Protein AF-A0A101HMG7-F1 (afdb_monomer)

Solvent-accessible surface area (backbone atoms only — not comparable to full-atom values): 8524 Å² total; per-residue (Å²): 134,87,81,83,72,86,51,74,65,57,54,52,52,53,50,50,52,49,53,53,52,50,56,56,48,51,58,50,49,52,51,50,50,44,50,49,34,52,55,54,33,52,50,47,52,47,50,50,51,51,52,49,31,51,40,16,45,70,59,67,35,57,62,22,80,36,62,53,29,32,38,39,42,62,32,60,33,45,35,32,29,32,37,37,35,94,94,17,61,49,63,31,80,71,50,74,44,78,39,40,90,72,37,38,36,42,56,79,56,38,32,25,32,53,68,72,24,36,44,31,51,90,88,46,88,74,69,79,94,46,70,46,62,32,41,36,37,43,94,47,25,35,32,42,36,36,33,33,38,76,55,54,68,47,72,56,75,74,44,69,109

Secondary structure (DSSP, 8-state):
----PPPHHHHHHHHHHHHHHHHHHHHHHHHHHHHHHHHHHHHHHHHHHHHHHHHHHTT--TTBSSEEEEEEE-SSEEEEEEEEPTTSB---EEEEEEPPTT-EEE-PPEEE-TTT--EEETTB---SS-EEEEEEE-SSEEEEEEEETT--EEEPPPEE-

Radius of gyration: 24.25 Å; Cα contacts (8 Å, |Δi|>4): 316; chains: 1; bounding box: 78×29×63 Å

pLDDT: mean 89.22, std 11.3, range [43.22, 97.38]

Sequence (161 aa):
MNKSGFTLIELLVAVGILLLLVGLGLANYISFNDRQALIQGAEQVREAMADAQNSARSGKLRGCGQLQSYQVTFGNSVTIQSVCAPGGGTSESARSFALPSGVMASGSTLYIAPLRGLVFDNQTLIDGASFHDITLENSYGSVVVTVTRSGAVTMSEITKN

Foldseek 3Di:
DDDDDDDPVNVVVVVVVVVVVVVVVVVVVVLVVQVVLQVQQLVLVLVLLVVQLVCQQVLPQAQFQAFAWWKWDWFQKTWIWTDYDVVGGDIDTDDIGGRPPFKGKDWAIWTAHHNQRFIDGPPDDDPPFDWTWIWIDGQFFIKTWIQTRSRDIDIDDTDGD

Mean predicted aligned error: 6.64 Å

Structure (mmCIF, N/CA/C/O backbone):
data_AF-A0A101HMG7-F1
#
_entry.id   AF-A0A101HMG7-F1
#
loop_
_atom_site.group_PDB
_atom_site.id
_atom_site.type_symbol
_atom_site.label_atom_id
_atom_site.label_alt_id
_atom_site.label_comp_id
_atom_site.label_asym_id
_atom_site.label_entity_id
_atom_site.label_seq_id
_atom_site.pdbx_PDB_ins_code
_atom_site.Cartn_x
_atom_site.Cartn_y
_atom_site.Cartn_z
_atom_site.occupancy
_atom_site.B_iso_or_equiv
_atom_site.auth_seq_id
_atom_site.auth_comp_id
_atom_site.auth_asym_id
_atom_site.auth_atom_id
_atom_site.pdbx_PDB_model_num
ATOM 1 N N . MET A 1 1 ? -59.455 3.374 33.068 1.00 49.12 1 MET A N 1
ATOM 2 C CA . MET A 1 1 ? -58.164 2.924 32.499 1.00 49.12 1 MET A CA 1
ATOM 3 C C . MET A 1 1 ? -57.152 4.031 32.740 1.00 49.12 1 MET A C 1
ATOM 5 O O . MET A 1 1 ? -57.234 5.057 32.075 1.00 49.12 1 MET A O 1
ATOM 9 N N . ASN A 1 2 ? -56.278 3.885 33.737 1.00 52.66 2 ASN A N 1
ATOM 10 C CA . ASN A 1 2 ? -55.280 4.910 34.047 1.00 52.66 2 ASN A CA 1
ATOM 11 C C . ASN A 1 2 ? -54.167 4.852 32.999 1.00 52.66 2 ASN A C 1
ATOM 13 O O . ASN A 1 2 ? -53.441 3.866 32.913 1.00 52.66 2 ASN A O 1
ATOM 17 N N . LYS A 1 3 ? -54.070 5.898 32.176 1.00 60.94 3 LYS A N 1
ATOM 18 C CA . LYS A 1 3 ? -52.926 6.128 31.295 1.00 60.94 3 LYS A CA 1
ATOM 19 C C . LYS A 1 3 ? -51.800 6.701 32.156 1.00 60.94 3 LYS A C 1
ATOM 21 O O . LYS A 1 3 ? -51.777 7.904 32.394 1.00 60.94 3 LYS A O 1
ATOM 26 N N . SER A 1 4 ? -50.914 5.853 32.666 1.00 73.94 4 SER A N 1
ATOM 27 C CA . SER A 1 4 ? -49.677 6.324 33.296 1.00 73.94 4 SER A CA 1
ATOM 28 C C . SER A 1 4 ? -48.759 6.871 32.204 1.00 73.94 4 SER A C 1
ATOM 30 O O . SER A 1 4 ? -48.326 6.126 31.328 1.00 73.94 4 SER A O 1
ATOM 32 N N . GLY A 1 5 ? -48.539 8.185 32.209 1.00 78.25 5 GLY A N 1
ATOM 33 C CA . GLY A 1 5 ? -47.549 8.841 31.356 1.00 78.25 5 GLY A CA 1
ATOM 34 C C . GLY A 1 5 ? -46.151 8.746 31.965 1.00 78.25 5 GLY A C 1
ATOM 35 O O . GLY A 1 5 ? -46.014 8.649 33.184 1.00 78.25 5 GLY A O 1
ATOM 36 N N . PHE A 1 6 ? -45.125 8.795 31.116 1.00 84.69 6 PHE A N 1
ATOM 37 C CA . PHE A 1 6 ? -43.736 8.925 31.555 1.00 84.69 6 PHE A CA 1
ATOM 38 C C . PHE A 1 6 ? -43.547 10.215 32.352 1.00 84.69 6 PHE A C 1
ATOM 40 O O . PHE A 1 6 ? -44.076 11.270 31.991 1.00 84.69 6 PHE A O 1
ATOM 47 N N . THR A 1 7 ? -42.775 10.136 33.432 1.00 92.19 7 THR A N 1
ATOM 48 C CA . THR A 1 7 ? -42.412 11.338 34.187 1.00 92.19 7 THR A CA 1
ATOM 49 C C . THR A 1 7 ? -41.350 12.137 33.424 1.00 92.19 7 THR A C 1
ATOM 51 O O . THR A 1 7 ? -40.542 11.576 32.682 1.00 92.19 7 THR A O 1
ATOM 54 N N . LEU A 1 8 ? -41.312 13.460 33.618 1.00 91.19 8 LEU A N 1
ATOM 55 C CA . LEU A 1 8 ? -40.282 14.311 33.002 1.00 91.19 8 LEU A CA 1
ATOM 56 C C . LEU A 1 8 ? -38.862 13.873 33.388 1.00 91.19 8 LEU A C 1
ATOM 58 O O . LEU A 1 8 ? -37.956 13.926 32.559 1.00 91.19 8 LEU A O 1
ATOM 62 N N . ILE A 1 9 ? -38.676 13.411 34.628 1.00 94.00 9 ILE A N 1
ATOM 63 C CA . ILE A 1 9 ? -37.377 12.929 35.103 1.00 94.00 9 ILE A CA 1
ATOM 64 C C . ILE A 1 9 ? -36.958 11.633 34.398 1.00 94.00 9 ILE A C 1
ATOM 66 O O . ILE A 1 9 ? -35.793 11.480 34.052 1.00 94.00 9 ILE A O 1
ATOM 70 N N . GLU A 1 10 ? -37.895 10.732 34.111 1.00 93.38 10 GLU A N 1
ATOM 71 C CA . GLU A 1 10 ? -37.618 9.467 33.425 1.00 93.38 10 GLU A CA 1
ATOM 72 C C . GLU A 1 10 ? -37.206 9.685 31.966 1.00 93.38 10 GLU A C 1
ATOM 74 O O . GLU A 1 10 ? -36.242 9.076 31.503 1.00 93.38 10 GLU A O 1
ATOM 79 N N . LEU A 1 11 ? -37.849 10.629 31.268 1.00 94.75 11 LEU A N 1
ATOM 80 C CA . LEU A 1 11 ? -37.407 11.049 29.935 1.00 94.75 11 LEU A CA 1
ATOM 81 C C . LEU A 1 11 ? -36.015 11.689 29.966 1.00 94.75 11 LEU A C 1
ATOM 83 O O . LEU A 1 11 ? -35.192 11.396 29.101 1.00 94.75 11 LEU A O 1
ATOM 87 N N . LEU A 1 12 ? -35.726 12.525 30.965 1.00 95.69 12 LEU A N 1
ATOM 88 C CA . LEU A 1 12 ? -34.418 13.168 31.092 1.00 95.69 12 LEU A CA 1
ATOM 89 C C . LEU A 1 12 ? -33.304 12.145 31.350 1.00 95.69 12 LEU A C 1
ATOM 91 O O . LEU A 1 12 ? -32.251 12.207 30.717 1.00 95.69 12 LEU A O 1
ATOM 95 N N . VAL A 1 13 ? -33.551 11.170 32.227 1.00 96.62 13 VAL A N 1
ATOM 96 C CA . VAL A 1 13 ? -32.608 10.077 32.498 1.00 96.62 13 VAL A CA 1
ATOM 97 C C . VAL A 1 13 ? -32.416 9.204 31.256 1.00 96.62 13 VAL A C 1
ATOM 99 O O . VAL A 1 13 ? -31.277 8.911 30.898 1.00 96.62 13 VAL A O 1
ATOM 102 N N . ALA A 1 14 ? -33.491 8.838 30.550 1.00 96.56 14 ALA A N 1
ATOM 103 C CA . ALA A 1 14 ? -33.404 8.028 29.335 1.00 96.56 14 ALA A CA 1
ATOM 104 C C . ALA A 1 14 ? -32.592 8.723 28.228 1.00 96.56 14 ALA A C 1
ATOM 106 O O . ALA A 1 14 ? -31.709 8.105 27.633 1.00 96.56 14 ALA A O 1
ATOM 107 N N . VAL A 1 15 ? -32.832 10.017 27.985 1.00 96.50 15 VAL A N 1
ATOM 108 C CA . VAL A 1 15 ? -32.047 10.808 27.023 1.00 96.50 15 VAL A CA 1
ATOM 109 C C . VAL A 1 15 ? -30.590 10.926 27.473 1.00 96.50 15 VAL A C 1
ATOM 111 O O . VAL A 1 15 ? -29.691 10.783 26.648 1.00 96.50 15 VAL A O 1
ATOM 114 N N . GLY A 1 16 ? -30.336 11.111 28.771 1.00 97.25 16 GLY A N 1
ATOM 115 C CA . GLY A 1 16 ? -28.979 11.128 29.321 1.00 97.25 16 GLY A CA 1
ATOM 116 C C . GLY A 1 16 ? -28.216 9.826 29.057 1.00 97.25 16 GLY A C 1
ATOM 117 O O . GLY A 1 16 ? -27.077 9.860 28.592 1.00 97.25 16 GLY A O 1
ATOM 118 N N . ILE A 1 17 ? -28.861 8.676 29.275 1.00 97.38 17 ILE A N 1
ATOM 119 C CA . ILE A 1 17 ? -28.280 7.357 28.983 1.00 97.38 17 ILE A CA 1
ATOM 120 C C . ILE A 1 17 ? -28.029 7.199 27.478 1.00 97.38 17 ILE A C 1
ATOM 122 O O . ILE A 1 17 ? -26.951 6.759 27.083 1.00 97.38 17 ILE A O 1
ATOM 126 N N . LEU A 1 18 ? -28.983 7.595 26.628 1.00 97.25 18 LEU A N 1
ATOM 127 C CA . LEU A 1 18 ? -28.825 7.530 25.172 1.00 97.25 18 LEU A CA 1
ATOM 128 C C . LEU A 1 18 ? -27.638 8.366 24.687 1.00 97.25 18 LEU A C 1
ATOM 130 O O . LEU A 1 18 ? -26.836 7.874 23.898 1.00 97.25 18 LEU A O 1
ATOM 134 N N . LEU A 1 19 ? -27.487 9.598 25.177 1.00 97.06 19 LEU A N 1
ATOM 135 C CA . LEU A 1 19 ? -26.364 10.462 24.808 1.00 97.06 19 LEU A CA 1
ATOM 136 C C . LEU A 1 19 ? -25.017 9.859 25.220 1.00 97.06 19 LEU A C 1
ATOM 138 O O . LEU A 1 19 ? -24.061 9.917 24.446 1.00 97.06 19 LEU A O 1
ATOM 142 N N . LEU A 1 20 ? -24.950 9.232 26.397 1.00 96.06 20 LEU A N 1
ATOM 143 C CA . LEU A 1 20 ? -23.748 8.541 26.862 1.00 96.06 20 LEU A CA 1
ATOM 144 C C . LEU A 1 20 ? -23.392 7.373 25.929 1.00 96.06 20 LEU A C 1
ATOM 146 O O . LEU A 1 20 ? -22.252 7.267 25.475 1.00 96.06 20 LEU A O 1
ATOM 150 N N . LEU A 1 21 ? -24.373 6.535 25.583 1.00 96.56 21 LEU A N 1
ATOM 151 C CA . LEU A 1 21 ? -24.174 5.405 24.671 1.00 96.56 21 LEU A CA 1
ATOM 152 C C . LEU A 1 21 ? -23.760 5.857 23.266 1.00 96.56 21 LEU A C 1
ATOM 154 O O . LEU A 1 21 ? -22.852 5.269 22.682 1.00 96.56 21 LEU A O 1
ATOM 158 N N . VAL A 1 22 ? -24.379 6.915 22.734 1.00 96.31 22 VAL A N 1
ATOM 159 C CA . VAL A 1 22 ? -24.031 7.481 21.421 1.00 96.31 22 VAL A CA 1
ATOM 160 C C . VAL A 1 22 ? -22.605 8.031 21.426 1.00 96.31 22 VAL A C 1
ATOM 162 O O . VAL A 1 22 ? -21.851 7.757 20.494 1.00 96.31 22 VAL A O 1
ATOM 165 N N . GLY A 1 23 ? -22.207 8.747 22.482 1.00 94.25 23 GLY A N 1
ATOM 166 C CA . GLY A 1 23 ? -20.844 9.265 22.620 1.00 94.25 23 GLY A CA 1
ATOM 167 C C . GLY A 1 23 ? -19.790 8.154 22.601 1.00 94.25 23 GLY A C 1
ATOM 168 O O . GLY A 1 23 ? -18.820 8.231 21.846 1.00 94.25 23 GLY A O 1
ATOM 169 N N . LEU A 1 24 ? -20.012 7.078 23.365 1.00 93.25 24 LEU A N 1
ATOM 170 C CA . LEU A 1 24 ? -19.131 5.904 23.363 1.00 93.25 24 LEU A CA 1
ATOM 171 C C . LEU A 1 24 ? -19.147 5.165 22.017 1.00 93.25 24 LEU A C 1
ATOM 173 O O . LEU A 1 24 ? -18.104 4.708 21.545 1.00 93.25 24 LEU A O 1
ATOM 177 N N . GLY A 1 25 ? -20.315 5.048 21.385 1.00 94.81 25 GLY A N 1
ATOM 178 C CA . GLY A 1 25 ? -20.463 4.406 20.082 1.00 94.81 25 GLY A CA 1
ATOM 179 C C . GLY A 1 25 ? -19.671 5.123 18.990 1.00 94.81 25 GLY A C 1
ATOM 180 O O . GLY A 1 25 ? -18.980 4.474 18.206 1.00 94.81 25 GLY A O 1
ATOM 181 N N . LEU A 1 26 ? -19.704 6.458 18.979 1.00 94.62 26 LEU A N 1
ATOM 182 C CA . LEU A 1 26 ? -19.031 7.264 17.963 1.00 94.62 26 LEU A CA 1
ATOM 183 C C . LEU A 1 26 ? -17.502 7.145 18.037 1.00 94.62 26 LEU A C 1
ATOM 185 O O . LEU A 1 26 ? -16.856 6.970 17.006 1.00 94.62 26 LEU A O 1
ATOM 189 N N . ALA A 1 27 ? -16.923 7.177 19.242 1.00 88.62 27 ALA A N 1
AT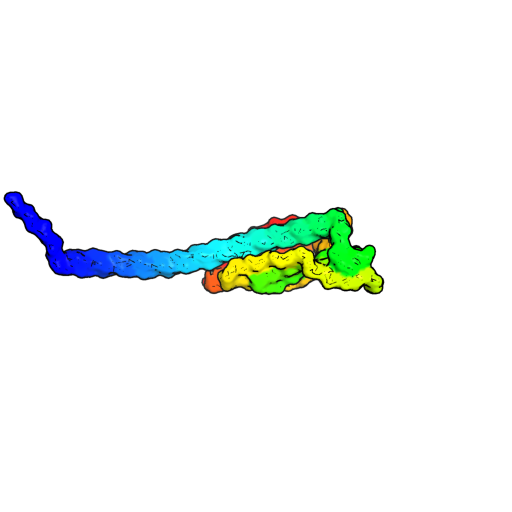OM 190 C CA . ALA A 1 27 ? -15.479 7.015 19.421 1.00 88.62 27 ALA A CA 1
ATOM 191 C C . ALA A 1 27 ? -14.985 5.649 18.907 1.00 88.62 27 ALA A C 1
ATOM 193 O O . ALA A 1 27 ? -13.988 5.566 18.187 1.00 88.62 27 ALA A O 1
ATOM 194 N N . ASN A 1 28 ? -15.724 4.578 19.218 1.00 91.56 28 ASN A N 1
ATOM 195 C CA . ASN A 1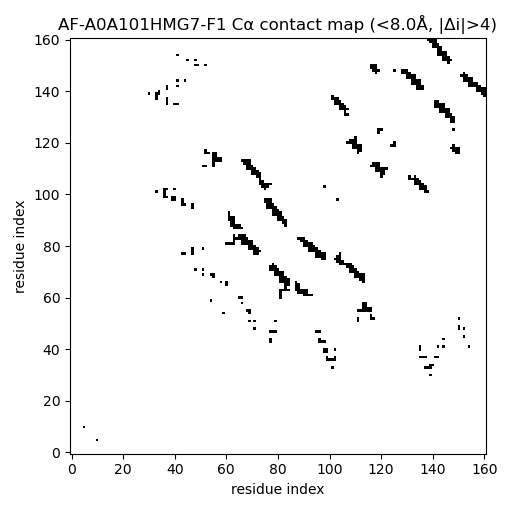 28 ? -15.408 3.236 18.729 1.00 91.56 28 ASN A CA 1
ATOM 196 C C . ASN A 1 28 ? -15.563 3.133 17.207 1.00 91.56 28 ASN A C 1
ATOM 198 O O . ASN A 1 28 ? -14.699 2.559 16.544 1.00 91.56 28 ASN A O 1
ATOM 202 N N . TYR A 1 29 ? -16.621 3.727 16.649 1.00 93.31 29 TYR A N 1
ATOM 203 C CA . TYR A 1 29 ? -16.874 3.735 15.210 1.00 93.31 29 TYR A CA 1
ATOM 204 C C . TYR A 1 29 ? -15.736 4.391 14.417 1.00 93.31 29 TYR A C 1
ATOM 206 O O . TYR A 1 29 ? -15.295 3.829 13.417 1.00 93.31 29 TYR A O 1
ATOM 214 N N . ILE A 1 30 ? -15.212 5.530 14.885 1.00 92.69 30 ILE A N 1
ATOM 215 C CA . ILE A 1 30 ? -14.071 6.205 14.244 1.00 92.69 30 ILE A CA 1
ATOM 216 C C . ILE A 1 30 ? -12.847 5.281 14.227 1.00 92.69 30 ILE A C 1
ATOM 218 O O . ILE A 1 30 ? -12.276 5.037 13.168 1.00 92.69 30 ILE A O 1
ATOM 222 N N . SER A 1 31 ? -12.501 4.682 15.372 1.00 92.44 31 SER A N 1
ATOM 223 C CA . SER A 1 31 ? -11.344 3.781 15.459 1.00 92.44 31 SER A CA 1
ATOM 224 C C . SER A 1 31 ? -11.485 2.539 14.568 1.00 92.44 31 SER A C 1
ATOM 226 O O . SER A 1 31 ? -10.516 2.076 13.968 1.00 92.44 31 SER A O 1
ATOM 228 N N . PHE A 1 32 ? -12.708 2.017 14.441 1.00 94.44 32 PHE A N 1
ATOM 229 C CA . PHE A 1 32 ? -13.009 0.894 13.565 1.00 94.44 32 PHE A CA 1
ATOM 230 C C . PHE A 1 32 ? -12.845 1.276 12.092 1.00 94.44 32 PHE A C 1
ATOM 232 O O . PHE A 1 32 ? -12.240 0.520 11.331 1.00 94.44 32 PHE A O 1
ATOM 239 N N . ASN A 1 33 ? -13.351 2.447 11.698 1.00 96.06 33 ASN A N 1
ATOM 240 C CA . ASN A 1 33 ? -13.244 2.933 10.328 1.00 96.06 33 ASN A CA 1
ATOM 241 C C . ASN A 1 33 ? -11.780 3.170 9.930 1.00 96.06 33 ASN A C 1
ATOM 243 O O . ASN A 1 33 ? -11.358 2.728 8.863 1.00 96.06 33 ASN A O 1
ATOM 247 N N . ASP A 1 34 ? -10.982 3.768 10.815 1.00 95.88 34 ASP A N 1
ATOM 248 C CA . ASP A 1 34 ? -9.553 3.984 10.579 1.00 95.88 34 ASP A CA 1
ATOM 249 C C . ASP A 1 34 ? -8.796 2.650 10.455 1.00 95.88 34 ASP A C 1
ATOM 251 O O . ASP A 1 34 ? -7.976 2.470 9.552 1.00 95.88 34 ASP A O 1
ATOM 255 N N . ARG A 1 35 ? -9.105 1.656 11.297 1.00 96.31 35 ARG A N 1
ATOM 256 C CA . ARG A 1 35 ? -8.536 0.306 11.155 1.00 96.31 35 ARG A CA 1
ATOM 257 C C . ARG A 1 35 ? -8.923 -0.335 9.819 1.00 96.31 35 ARG A C 1
ATOM 259 O O . ARG A 1 35 ? -8.088 -0.962 9.169 1.00 96.31 35 ARG A O 1
ATOM 266 N N . GLN A 1 36 ? -10.181 -0.198 9.406 1.00 96.88 36 GLN A N 1
ATOM 267 C CA . GLN A 1 36 ? -10.659 -0.743 8.138 1.00 96.88 36 GLN A CA 1
ATOM 268 C C . GLN A 1 36 ? -9.994 -0.054 6.939 1.00 96.88 36 GLN A C 1
ATOM 270 O O . GLN A 1 36 ? -9.702 -0.718 5.943 1.00 96.88 36 GLN A O 1
ATOM 275 N N . ALA A 1 37 ? -9.702 1.244 7.046 1.00 97.38 37 ALA A N 1
ATOM 276 C CA . ALA A 1 37 ? -8.974 1.997 6.035 1.00 97.38 37 ALA A CA 1
ATOM 277 C C . ALA A 1 37 ? -7.556 1.437 5.811 1.00 97.38 37 ALA A C 1
ATOM 279 O O . ALA A 1 37 ? -7.156 1.277 4.661 1.00 97.38 37 ALA A O 1
ATOM 280 N N . LEU A 1 38 ? -6.827 1.046 6.866 1.00 97.19 38 LEU A N 1
ATOM 281 C CA . LEU A 1 38 ? -5.514 0.389 6.720 1.00 97.19 38 LEU A CA 1
ATOM 282 C C . LEU A 1 38 ? -5.611 -0.941 5.961 1.00 97.19 38 LEU A C 1
ATOM 284 O O . LEU A 1 38 ? -4.815 -1.196 5.061 1.00 97.19 38 LEU A O 1
ATOM 288 N N . ILE A 1 39 ? -6.613 -1.765 6.283 1.00 96.69 39 ILE A N 1
ATOM 289 C CA . ILE A 1 39 ? -6.839 -3.063 5.621 1.00 96.69 39 ILE A CA 1
ATOM 290 C C . ILE A 1 39 ? -7.151 -2.860 4.136 1.00 96.69 39 ILE A C 1
ATOM 292 O O . ILE A 1 39 ? -6.575 -3.524 3.278 1.00 96.69 39 ILE A O 1
ATOM 296 N N . GLN A 1 40 ? -8.046 -1.921 3.826 1.00 97.12 40 GLN A N 1
ATOM 297 C CA . GLN A 1 40 ? -8.372 -1.575 2.445 1.00 97.12 40 GLN A CA 1
ATOM 298 C C . GLN A 1 40 ? -7.153 -1.005 1.707 1.00 97.12 40 GLN A C 1
ATOM 300 O O . GLN A 1 40 ? -6.927 -1.357 0.555 1.00 97.12 40 GLN A O 1
ATOM 305 N N . GLY A 1 41 ? -6.345 -0.167 2.360 1.00 96.75 41 GLY A N 1
ATOM 306 C CA . GLY A 1 41 ? -5.110 0.367 1.787 1.00 96.75 41 GLY A CA 1
ATOM 307 C C . GLY A 1 41 ? -4.100 -0.731 1.449 1.00 96.75 41 GLY A C 1
ATOM 308 O O . GLY A 1 41 ? -3.548 -0.737 0.350 1.00 96.75 41 GLY A O 1
ATOM 309 N N . ALA A 1 42 ? -3.906 -1.700 2.3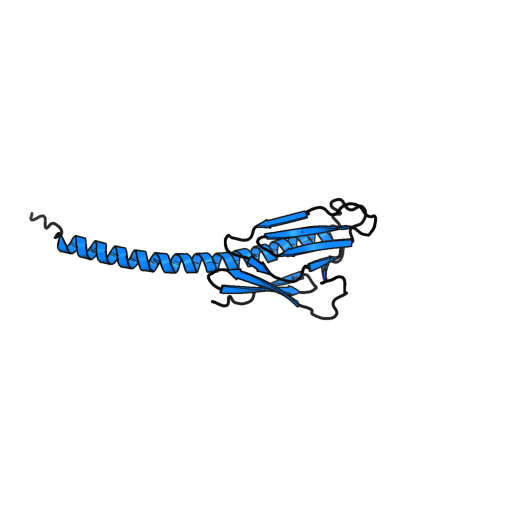45 1.00 96.44 42 ALA A N 1
ATOM 310 C CA . ALA A 1 42 ? -3.032 -2.846 2.101 1.00 96.44 42 ALA A CA 1
ATOM 311 C C . ALA A 1 42 ? -3.521 -3.697 0.916 1.00 96.44 42 ALA A C 1
ATOM 313 O O . ALA A 1 42 ? -2.725 -4.121 0.075 1.00 96.44 42 ALA A O 1
ATOM 314 N N . GLU A 1 43 ? -4.836 -3.886 0.797 1.00 96.56 43 GLU A N 1
ATOM 315 C CA . GLU A 1 43 ? -5.440 -4.587 -0.336 1.00 96.56 43 GLU A CA 1
ATOM 316 C C . GLU A 1 43 ? -5.255 -3.827 -1.658 1.00 96.56 43 GLU A C 1
ATOM 318 O O . GLU A 1 43 ? -4.959 -4.435 -2.686 1.00 96.56 43 GLU A O 1
ATOM 323 N N . GLN A 1 44 ? -5.329 -2.495 -1.641 1.00 96.56 44 GLN A N 1
ATOM 324 C CA . GLN A 1 44 ? -5.019 -1.689 -2.823 1.00 96.56 44 GLN A CA 1
ATOM 325 C C . GLN A 1 44 ? -3.545 -1.770 -3.226 1.00 96.56 44 GLN A C 1
ATOM 327 O O . GLN A 1 44 ? -3.245 -1.825 -4.417 1.00 96.56 44 GLN A O 1
ATOM 332 N N . VAL A 1 45 ? -2.615 -1.813 -2.263 1.00 95.50 45 VAL A N 1
ATOM 333 C CA . VAL A 1 45 ? -1.194 -2.070 -2.552 1.00 95.50 45 VAL A CA 1
ATOM 334 C C . VAL A 1 45 ? -1.046 -3.433 -3.225 1.00 95.50 45 VAL A C 1
ATOM 336 O O . VAL A 1 45 ? -0.385 -3.541 -4.258 1.00 95.50 45 VAL A O 1
ATOM 339 N N . ARG A 1 46 ? -1.711 -4.468 -2.699 1.00 95.38 46 ARG A N 1
ATOM 340 C CA . ARG A 1 46 ? -1.716 -5.812 -3.288 1.00 95.38 46 ARG A CA 1
ATOM 341 C C . ARG A 1 46 ? -2.240 -5.805 -4.728 1.00 95.38 46 ARG A C 1
ATOM 343 O O . ARG A 1 46 ? -1.619 -6.408 -5.606 1.00 95.38 46 ARG A O 1
ATOM 350 N N . GLU A 1 47 ? -3.357 -5.127 -4.982 1.00 95.94 47 GLU A N 1
ATOM 351 C CA . GLU A 1 47 ? -3.949 -5.001 -6.318 1.00 95.94 47 GLU A CA 1
ATOM 352 C C . GLU A 1 47 ? -3.029 -4.238 -7.281 1.00 95.94 47 GLU A C 1
ATOM 354 O O . GLU A 1 47 ? -2.796 -4.696 -8.401 1.00 95.94 47 GLU A O 1
ATOM 359 N N . ALA A 1 48 ? -2.443 -3.125 -6.834 1.00 95.38 48 ALA A N 1
ATOM 360 C CA . ALA A 1 48 ? -1.512 -2.330 -7.625 1.00 95.38 48 ALA A CA 1
ATOM 361 C C . ALA A 1 48 ? -0.267 -3.133 -8.020 1.00 95.38 48 ALA A C 1
ATOM 363 O O . ALA A 1 48 ? 0.137 -3.131 -9.185 1.00 95.38 48 ALA A O 1
ATOM 364 N N . MET A 1 49 ? 0.312 -3.881 -7.078 1.00 94.38 49 MET A N 1
ATOM 365 C CA . MET A 1 49 ? 1.446 -4.759 -7.360 1.00 94.38 49 MET A CA 1
ATOM 366 C C . MET A 1 49 ? 1.075 -5.840 -8.381 1.00 94.38 49 MET A C 1
ATOM 368 O O . MET A 1 49 ? 1.818 -6.057 -9.340 1.00 94.38 49 MET A O 1
ATOM 372 N N . ALA A 1 50 ? -0.095 -6.471 -8.238 1.00 94.38 50 ALA A N 1
ATOM 373 C CA . ALA A 1 50 ? -0.572 -7.470 -9.191 1.00 94.38 50 ALA A CA 1
ATOM 374 C C . ALA A 1 50 ? -0.805 -6.879 -10.597 1.00 94.38 50 ALA A C 1
ATOM 376 O O . ALA A 1 50 ? -0.417 -7.491 -11.595 1.00 94.38 50 ALA A O 1
ATOM 377 N N . ASP A 1 51 ? -1.391 -5.683 -10.704 1.00 94.94 51 ASP A N 1
ATOM 378 C CA . ASP A 1 51 ? -1.606 -4.999 -11.987 1.00 94.94 51 ASP A CA 1
ATOM 379 C C . ASP A 1 51 ? -0.283 -4.625 -12.668 1.00 94.94 51 ASP A C 1
ATOM 381 O O . ASP A 1 51 ? -0.110 -4.837 -13.875 1.00 94.94 51 ASP A O 1
ATOM 385 N N . ALA A 1 52 ? 0.688 -4.139 -11.892 1.00 93.81 52 ALA A N 1
ATOM 386 C CA . ALA A 1 52 ? 2.016 -3.814 -12.390 1.00 93.81 52 ALA A CA 1
ATOM 387 C C . ALA A 1 52 ? 2.749 -5.072 -12.893 1.00 93.81 52 ALA A C 1
ATOM 389 O O . ALA A 1 52 ? 3.316 -5.068 -13.989 1.00 93.81 52 ALA A O 1
ATOM 390 N N . GLN A 1 53 ? 2.662 -6.190 -12.162 1.00 92.94 53 GLN A N 1
ATOM 391 C CA . GLN A 1 53 ? 3.207 -7.479 -12.600 1.00 92.94 53 GLN A CA 1
ATOM 392 C C . GLN A 1 53 ? 2.541 -8.009 -13.867 1.00 92.94 53 GLN A C 1
ATOM 394 O O . GLN A 1 53 ? 3.231 -8.456 -14.786 1.00 92.94 53 GLN A O 1
ATOM 399 N N . ASN A 1 54 ? 1.214 -7.945 -13.944 1.00 93.75 54 ASN A N 1
ATOM 400 C CA . ASN A 1 54 ? 0.470 -8.375 -15.123 1.00 93.75 54 ASN A CA 1
ATOM 401 C C . ASN A 1 54 ? 0.818 -7.510 -16.341 1.00 93.75 54 ASN A C 1
ATOM 403 O O . ASN A 1 54 ? 1.015 -8.027 -17.444 1.00 93.75 54 ASN A O 1
ATOM 407 N N . SER A 1 55 ? 0.969 -6.201 -16.146 1.00 92.88 55 SER A N 1
ATOM 408 C CA . SER A 1 55 ? 1.399 -5.270 -17.192 1.00 92.88 55 SER A CA 1
ATOM 409 C C . SER A 1 55 ? 2.828 -5.561 -17.669 1.00 92.88 55 SER A C 1
ATOM 411 O O . SER A 1 55 ? 3.075 -5.589 -18.875 1.00 92.88 55 SER A O 1
ATOM 413 N N . ALA A 1 56 ? 3.748 -5.879 -16.753 1.00 92.00 56 ALA A N 1
ATOM 414 C CA . ALA A 1 56 ? 5.121 -6.258 -17.084 1.00 92.00 56 ALA A CA 1
ATOM 415 C C . ALA A 1 56 ? 5.207 -7.599 -17.834 1.00 92.00 56 ALA A C 1
ATOM 417 O O . ALA A 1 56 ? 5.919 -7.716 -18.834 1.00 92.00 56 ALA A O 1
ATOM 418 N N . ARG A 1 57 ? 4.467 -8.621 -17.384 1.00 91.75 57 ARG A N 1
ATOM 419 C CA . ARG A 1 57 ? 4.454 -9.961 -18.003 1.00 91.75 57 ARG A CA 1
ATOM 420 C C . ARG A 1 57 ? 3.796 -9.968 -19.377 1.00 91.75 57 ARG A C 1
ATOM 422 O O . ARG A 1 57 ? 4.260 -10.678 -20.260 1.00 91.75 57 ARG A O 1
ATOM 429 N N . SER A 1 58 ? 2.758 -9.155 -19.567 1.00 91.75 58 SER A N 1
ATOM 430 C CA . SER A 1 58 ? 2.105 -8.984 -20.872 1.00 91.75 58 SER A CA 1
ATOM 431 C C . SER A 1 58 ? 2.912 -8.134 -21.857 1.00 91.75 58 SER A C 1
ATOM 433 O O . SER A 1 58 ? 2.528 -8.040 -23.019 1.00 91.75 58 SER A O 1
ATOM 435 N N . GLY A 1 59 ? 4.017 -7.514 -21.422 1.00 86.75 59 GLY A N 1
ATOM 436 C CA . GLY A 1 59 ? 4.875 -6.709 -22.293 1.00 86.75 59 GLY A CA 1
ATOM 437 C C . GLY A 1 59 ? 4.206 -5.431 -22.804 1.00 86.75 59 GLY A C 1
ATOM 438 O O . GLY A 1 59 ? 4.594 -4.916 -23.850 1.00 86.75 59 GLY A O 1
ATOM 439 N N . LYS A 1 60 ? 3.196 -4.905 -22.095 1.00 90.50 60 LYS A N 1
ATOM 440 C CA . LYS A 1 60 ? 2.566 -3.623 -22.448 1.00 90.50 60 LYS A CA 1
ATOM 441 C C . LYS A 1 60 ? 3.624 -2.525 -22.402 1.00 90.50 60 LYS A C 1
ATOM 443 O O . LYS A 1 60 ? 4.215 -2.318 -21.350 1.00 90.50 60 LYS A O 1
ATOM 448 N N . LEU A 1 61 ? 3.851 -1.818 -23.505 1.00 88.38 61 LEU A N 1
ATOM 449 C CA . LEU A 1 61 ? 4.959 -0.862 -23.585 1.00 88.38 61 LEU A CA 1
ATOM 450 C C . LEU A 1 61 ? 4.624 0.538 -23.040 1.00 88.38 61 LEU A C 1
ATOM 452 O O . LEU A 1 61 ? 5.507 1.160 -22.470 1.00 88.38 61 LEU A O 1
ATOM 456 N N . ARG A 1 62 ? 3.368 1.001 -23.186 1.00 87.56 62 ARG A N 1
ATOM 457 C CA . ARG A 1 62 ? 2.834 2.303 -22.709 1.00 87.56 62 ARG A CA 1
ATOM 458 C C . ARG A 1 62 ? 3.767 3.500 -22.963 1.00 87.56 62 ARG A C 1
ATOM 460 O O . ARG A 1 62 ? 4.537 3.891 -22.099 1.00 87.56 62 ARG A O 1
ATOM 467 N N . GLY A 1 63 ? 3.739 4.039 -24.178 1.00 86.94 63 GLY A N 1
ATOM 468 C CA . GLY A 1 63 ? 4.603 5.161 -24.576 1.00 86.94 63 GLY A CA 1
ATOM 469 C C . GLY A 1 63 ? 6.065 4.780 -24.847 1.00 86.94 63 GLY A C 1
ATOM 470 O O . GLY A 1 63 ? 6.762 5.498 -25.567 1.00 86.94 63 GLY A O 1
ATOM 471 N N . CYS A 1 64 ? 6.527 3.620 -24.369 1.00 91.44 64 CYS A N 1
ATOM 472 C CA . CYS A 1 64 ? 7.846 3.105 -24.711 1.00 91.44 64 CYS A CA 1
ATOM 473 C C . CYS A 1 64 ? 7.861 2.404 -26.084 1.00 91.44 64 CYS A C 1
ATOM 475 O O . CYS A 1 64 ? 6.974 1.624 -26.419 1.00 91.44 64 CYS A O 1
ATOM 477 N N . GLY A 1 65 ? 8.921 2.605 -26.863 1.00 90.94 65 GLY A N 1
ATOM 478 C CA . GLY A 1 65 ? 9.340 1.703 -27.941 1.00 90.94 65 GLY A CA 1
ATOM 479 C C . GLY A 1 65 ? 10.084 0.473 -27.410 1.00 90.94 65 GLY A C 1
ATOM 480 O O . GLY A 1 65 ? 9.996 -0.604 -27.989 1.00 90.94 65 GLY A O 1
ATOM 481 N N . GLN A 1 66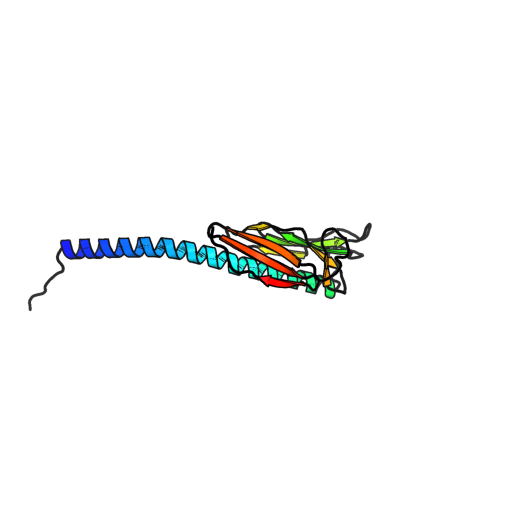 ? 10.761 0.610 -26.265 1.00 90.94 66 GLN A N 1
ATOM 482 C CA . GLN A 1 66 ? 11.371 -0.500 -25.535 1.00 90.94 66 GLN A CA 1
ATOM 483 C C . GLN A 1 66 ? 11.176 -0.296 -24.032 1.00 90.94 66 GLN A C 1
ATOM 485 O O . GLN A 1 66 ? 11.684 0.663 -23.451 1.00 90.94 66 GLN A O 1
ATOM 490 N N . LEU A 1 67 ? 10.429 -1.201 -23.403 1.00 91.44 67 LEU A N 1
ATOM 491 C CA . LEU A 1 67 ? 10.164 -1.164 -21.968 1.00 91.44 67 LEU A CA 1
ATOM 492 C C . LEU A 1 67 ? 11.371 -1.706 -21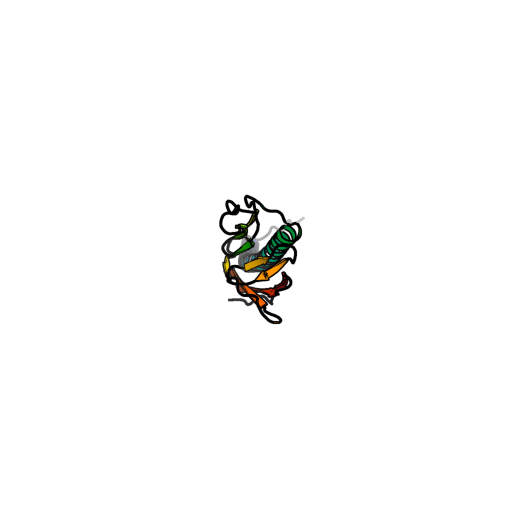.193 1.00 91.44 67 LEU A C 1
ATOM 494 O O . LEU A 1 67 ? 11.798 -2.837 -21.426 1.00 91.44 67 LEU A O 1
ATOM 498 N N . GLN A 1 68 ? 11.882 -0.922 -20.246 1.00 91.25 68 GLN A N 1
ATOM 499 C CA . GLN A 1 68 ? 12.914 -1.358 -19.308 1.00 91.25 68 GLN A CA 1
ATOM 500 C C . GLN A 1 68 ? 12.287 -1.977 -18.055 1.00 91.25 68 GLN A C 1
ATOM 502 O O . GLN A 1 68 ? 12.685 -3.067 -17.642 1.00 91.25 68 GLN A O 1
ATOM 507 N N . SER A 1 69 ? 11.293 -1.313 -17.462 1.00 91.88 69 SER A N 1
ATOM 508 C CA . SER A 1 69 ? 10.586 -1.798 -16.271 1.00 91.88 69 SER A CA 1
ATOM 509 C C . SER A 1 69 ? 9.264 -1.062 -16.047 1.00 91.88 69 SER A C 1
ATOM 511 O O . SER A 1 69 ? 8.976 -0.058 -16.690 1.00 91.88 69 SER A O 1
ATOM 513 N N . TYR A 1 70 ? 8.447 -1.568 -15.126 1.00 93.81 70 TYR A N 1
ATOM 514 C CA . TYR A 1 70 ? 7.363 -0.807 -14.507 1.00 93.81 70 TYR A CA 1
ATOM 515 C C . TYR A 1 70 ? 7.803 -0.316 -13.134 1.00 93.81 70 TYR A C 1
ATOM 517 O O . TYR A 1 70 ? 8.260 -1.115 -12.327 1.00 93.81 70 TYR A O 1
ATOM 525 N N . GLN A 1 71 ? 7.652 0.973 -12.870 1.00 93.81 71 GLN A N 1
ATOM 526 C CA . GLN A 1 71 ? 7.950 1.612 -11.598 1.00 93.81 71 GLN A CA 1
ATOM 527 C C . GLN A 1 71 ? 6.672 1.741 -10.768 1.00 93.81 71 GLN A C 1
ATOM 529 O O . GLN A 1 71 ? 5.655 2.213 -11.275 1.00 93.81 71 GLN A O 1
ATOM 534 N N . VAL A 1 72 ? 6.733 1.343 -9.499 1.00 94.88 72 VAL A N 1
ATOM 535 C CA . VAL A 1 72 ? 5.660 1.498 -8.516 1.00 94.88 72 VAL A CA 1
ATOM 536 C C . VAL A 1 72 ? 6.132 2.439 -7.414 1.00 94.88 72 VAL A C 1
ATOM 538 O O . VAL A 1 72 ? 7.149 2.185 -6.767 1.00 94.88 72 VAL A O 1
ATOM 541 N N . THR A 1 73 ? 5.391 3.525 -7.203 1.00 95.12 73 THR A N 1
ATOM 542 C CA . THR A 1 73 ? 5.700 4.546 -6.196 1.00 95.12 73 THR A CA 1
ATOM 543 C C . THR A 1 73 ? 4.541 4.701 -5.218 1.00 95.12 73 THR A C 1
ATOM 545 O O . THR A 1 73 ? 3.372 4.710 -5.616 1.00 95.12 73 THR A O 1
ATOM 548 N N . PHE A 1 74 ? 4.889 4.828 -3.938 1.00 95.06 74 PHE A N 1
ATOM 549 C CA . PHE A 1 74 ? 3.972 4.863 -2.802 1.00 95.06 74 PHE A CA 1
ATOM 550 C C . PHE A 1 74 ? 3.826 6.288 -2.249 1.00 95.06 74 PHE A C 1
ATOM 552 O O . PHE A 1 74 ? 4.753 7.092 -2.323 1.00 95.06 74 PHE A O 1
ATOM 559 N N . GLY A 1 75 ? 2.646 6.598 -1.718 1.00 95.38 75 GLY A N 1
ATOM 560 C CA . GLY A 1 75 ? 2.302 7.888 -1.120 1.00 95.38 75 GLY A CA 1
ATOM 561 C C . GLY A 1 75 ? 0.845 7.865 -0.660 1.00 95.38 75 GLY A C 1
ATOM 562 O O . GLY A 1 75 ? 0.379 6.851 -0.151 1.00 95.38 75 GLY A O 1
ATOM 563 N N . ASN A 1 76 ? 0.084 8.930 -0.931 1.00 94.75 76 ASN A N 1
ATOM 564 C CA . ASN A 1 76 ? -1.384 8.942 -0.746 1.00 94.75 76 ASN A CA 1
ATOM 565 C C . ASN A 1 76 ? -2.131 8.090 -1.796 1.00 94.75 76 ASN A C 1
ATOM 567 O O . ASN A 1 76 ? -3.344 7.907 -1.744 1.00 94.75 76 ASN A O 1
ATOM 571 N N . SER A 1 77 ? -1.403 7.605 -2.795 1.00 95.81 77 SER A N 1
ATOM 572 C CA . SER A 1 77 ? -1.874 6.701 -3.836 1.00 95.81 77 SER A CA 1
ATOM 573 C C . SER A 1 77 ? -0.711 5.822 -4.269 1.00 95.81 77 SER A C 1
ATOM 575 O O . SER A 1 77 ? 0.435 6.277 -4.254 1.00 95.81 77 SER A O 1
ATOM 577 N N . VAL A 1 78 ? -1.003 4.607 -4.715 1.00 96.56 78 VAL A N 1
ATOM 578 C CA . VAL A 1 78 ? -0.011 3.728 -5.334 1.00 96.56 78 VAL A CA 1
ATOM 579 C C . VAL A 1 78 ? -0.042 3.969 -6.835 1.00 96.56 78 VAL A C 1
ATOM 581 O O . VAL A 1 78 ? -1.045 3.698 -7.496 1.00 96.56 78 VAL A O 1
ATOM 584 N N . THR A 1 79 ? 1.042 4.514 -7.377 1.00 96.50 79 THR A N 1
ATOM 585 C CA . THR A 1 79 ? 1.138 4.862 -8.800 1.00 96.50 79 THR A CA 1
ATOM 586 C C . THR A 1 79 ? 2.045 3.889 -9.528 1.00 96.50 79 THR A C 1
ATOM 588 O O . THR A 1 79 ? 3.101 3.523 -9.022 1.00 96.50 79 THR A O 1
ATOM 591 N N . ILE A 1 80 ? 1.627 3.478 -10.721 1.00 95.69 80 ILE A N 1
ATOM 592 C CA . ILE A 1 80 ? 2.377 2.600 -11.612 1.00 95.69 80 ILE A CA 1
ATOM 593 C C . ILE A 1 80 ? 2.725 3.404 -12.859 1.00 95.69 80 ILE A C 1
ATOM 595 O O . ILE A 1 80 ? 1.834 3.972 -13.491 1.00 95.69 80 ILE A O 1
ATOM 599 N N . GLN A 1 81 ? 3.995 3.425 -13.246 1.00 95.12 81 GLN A N 1
ATOM 600 C CA . GLN A 1 81 ? 4.484 4.106 -14.445 1.00 95.12 81 GLN A CA 1
ATOM 601 C C . GLN A 1 81 ? 5.385 3.172 -15.252 1.00 95.12 81 GLN A C 1
ATOM 603 O O . GLN A 1 81 ? 6.067 2.319 -14.688 1.00 95.12 81 GLN A O 1
ATOM 608 N N . SER A 1 82 ? 5.387 3.291 -16.576 1.00 94.06 82 SER A N 1
ATOM 609 C CA . SER A 1 82 ? 6.371 2.596 -17.408 1.00 94.06 82 SER A CA 1
ATOM 610 C C . SER A 1 82 ? 7.701 3.343 -17.377 1.00 94.06 82 SER A C 1
ATOM 612 O O . SER A 1 82 ? 7.728 4.567 -17.435 1.00 94.06 82 SER A O 1
ATOM 614 N N . VAL A 1 83 ? 8.810 2.618 -17.353 1.00 92.81 83 VAL A N 1
ATOM 615 C CA . VAL A 1 83 ? 10.160 3.160 -17.511 1.00 92.81 83 VAL A CA 1
ATOM 616 C C . VAL A 1 83 ? 10.713 2.632 -18.822 1.00 92.81 83 VAL A C 1
ATOM 618 O O . VAL A 1 83 ? 10.859 1.419 -19.007 1.00 92.81 83 VAL A O 1
ATOM 621 N N . CYS A 1 84 ? 10.987 3.541 -19.751 1.00 92.69 84 CYS A N 1
ATOM 622 C CA . CYS A 1 84 ? 11.522 3.189 -21.058 1.00 92.69 84 CYS A CA 1
ATOM 623 C C . CYS A 1 84 ? 13.042 3.019 -21.005 1.00 92.69 84 CYS A C 1
ATOM 625 O O . CYS A 1 84 ? 13.724 3.689 -20.231 1.00 92.69 84 CYS A O 1
ATOM 627 N N . ALA A 1 85 ? 13.575 2.151 -21.864 1.00 90.44 85 ALA A N 1
ATOM 628 C CA . ALA A 1 85 ? 15.013 2.072 -22.092 1.00 90.44 85 ALA A CA 1
ATOM 629 C C . ALA A 1 85 ? 15.546 3.410 -22.654 1.00 90.44 85 ALA A C 1
ATOM 631 O O . ALA A 1 85 ? 14.779 4.163 -23.264 1.00 90.44 85 ALA A O 1
ATOM 632 N N . PRO A 1 86 ? 16.847 3.722 -22.501 1.00 88.56 86 PRO A N 1
ATOM 633 C CA . PRO A 1 86 ? 17.433 4.949 -23.039 1.00 88.56 86 PRO A CA 1
ATOM 634 C C . PRO A 1 86 ? 17.159 5.113 -24.542 1.00 88.56 86 PRO A C 1
ATOM 636 O O . PRO A 1 86 ? 17.451 4.219 -25.332 1.00 88.56 86 PRO A O 1
ATOM 639 N N . GLY A 1 87 ? 16.574 6.250 -24.936 1.00 86.44 87 GLY A N 1
ATOM 640 C CA . GLY A 1 87 ? 16.158 6.516 -26.323 1.00 86.44 87 GLY A CA 1
ATOM 641 C C . GLY A 1 87 ? 14.882 5.785 -26.768 1.00 86.44 87 GLY A C 1
ATOM 642 O O . GLY A 1 87 ? 14.469 5.910 -27.917 1.00 86.44 87 GLY A O 1
ATOM 643 N N . GLY A 1 88 ? 14.240 5.044 -25.867 1.00 83.19 88 GLY A N 1
ATOM 644 C CA . GLY A 1 88 ? 13.105 4.170 -26.138 1.00 83.19 88 GLY A CA 1
ATOM 645 C C . GLY A 1 88 ? 11.732 4.794 -25.903 1.00 83.19 88 GLY A C 1
ATOM 646 O O . GLY A 1 88 ? 10.820 4.039 -25.592 1.00 83.19 88 GLY A O 1
ATOM 647 N N . GLY A 1 89 ? 11.554 6.113 -26.026 1.00 87.69 89 GLY A N 1
ATOM 648 C CA . GLY A 1 89 ? 10.250 6.788 -25.892 1.00 87.69 89 GLY A CA 1
ATOM 649 C C . GLY A 1 89 ? 10.029 7.510 -24.558 1.00 87.69 89 GLY A C 1
ATOM 650 O O . GLY A 1 89 ? 10.984 7.819 -23.846 1.00 87.69 89 GLY A O 1
ATOM 651 N N . THR A 1 90 ? 8.765 7.814 -24.247 1.00 88.12 90 THR A N 1
ATOM 652 C CA . THR A 1 90 ? 8.362 8.570 -23.049 1.00 88.12 90 THR A CA 1
ATOM 653 C C . THR A 1 90 ? 7.633 7.682 -22.053 1.00 88.12 90 THR A C 1
ATOM 655 O O . THR A 1 90 ? 6.678 6.998 -22.412 1.00 88.12 90 THR A O 1
ATOM 658 N N . SER A 1 91 ? 8.063 7.733 -20.793 1.00 88.19 91 SER A N 1
ATOM 659 C CA . SER A 1 91 ? 7.396 7.069 -19.675 1.00 88.19 91 SER A CA 1
ATOM 660 C C . SER A 1 91 ? 5.968 7.587 -19.495 1.00 88.19 91 SER A C 1
ATOM 662 O O . SER A 1 91 ? 5.764 8.791 -19.339 1.00 88.19 91 SER A O 1
ATOM 664 N N . GLU A 1 92 ? 4.986 6.688 -19.472 1.00 89.75 92 GLU A N 1
ATOM 665 C CA . GLU A 1 92 ? 3.584 7.026 -19.246 1.00 89.75 92 GLU A CA 1
ATOM 666 C C . GLU A 1 92 ? 3.056 6.424 -17.942 1.00 89.75 92 GLU A C 1
ATOM 668 O O . GLU A 1 92 ? 3.464 5.348 -17.490 1.00 89.75 92 GLU A O 1
ATOM 673 N N . SER A 1 93 ? 2.087 7.120 -17.342 1.00 87.25 93 SER A N 1
ATOM 674 C CA . SER A 1 93 ? 1.362 6.597 -16.189 1.00 87.25 93 SER A CA 1
ATOM 675 C C . SER A 1 93 ? 0.486 5.425 -16.615 1.00 87.25 93 SER A C 1
ATOM 677 O O . SER A 1 93 ? -0.378 5.538 -17.485 1.00 87.25 93 SER A O 1
ATOM 679 N N . ALA A 1 94 ? 0.718 4.272 -15.997 1.00 84.44 94 ALA A N 1
ATOM 680 C CA . ALA A 1 94 ? -0.019 3.064 -16.285 1.00 84.44 94 ALA A CA 1
ATOM 681 C C . ALA A 1 94 ? -1.366 3.049 -15.549 1.00 84.44 94 ALA A C 1
ATOM 683 O O . ALA A 1 94 ? -2.426 2.837 -16.149 1.00 84.44 94 ALA A O 1
ATOM 684 N N . ARG A 1 95 ? -1.327 3.244 -14.232 1.00 93.00 95 ARG A N 1
ATOM 685 C CA . ARG A 1 95 ? -2.515 3.277 -13.379 1.00 93.00 95 ARG A CA 1
ATOM 686 C C . ARG A 1 95 ? -2.168 3.904 -12.037 1.00 93.00 95 ARG A C 1
ATOM 688 O O . ARG A 1 95 ? -1.018 3.860 -11.612 1.00 93.00 95 ARG A O 1
ATOM 695 N N . SER A 1 96 ? -3.169 4.461 -11.370 1.00 93.62 96 SER A N 1
ATOM 696 C CA . SER A 1 96 ? -3.061 4.904 -9.983 1.00 93.62 96 SER A CA 1
ATOM 697 C C . SER A 1 96 ? -4.191 4.291 -9.165 1.00 93.62 96 SER A C 1
ATOM 699 O O . SER A 1 96 ? -5.321 4.202 -9.648 1.00 93.62 96 SER A O 1
ATOM 701 N N . PHE A 1 97 ? -3.866 3.869 -7.948 1.00 96.00 97 PHE A N 1
ATOM 702 C CA . PHE A 1 97 ? -4.786 3.322 -6.958 1.00 96.00 97 PHE A CA 1
ATOM 703 C C . PHE A 1 97 ? -4.829 4.292 -5.777 1.00 96.00 97 PHE A C 1
ATOM 705 O O . PHE A 1 97 ? -3.814 4.523 -5.117 1.00 96.00 97 PHE A O 1
ATOM 712 N N . ALA A 1 98 ? -5.981 4.928 -5.568 1.00 96.25 98 ALA A N 1
ATOM 713 C CA . ALA A 1 98 ? -6.153 5.945 -4.538 1.00 96.25 98 ALA A CA 1
ATOM 714 C C . ALA A 1 98 ? -6.413 5.297 -3.176 1.00 96.25 98 ALA A C 1
ATOM 716 O O . ALA A 1 98 ? -7.483 4.715 -2.972 1.00 96.25 98 ALA A O 1
ATOM 717 N N . LEU A 1 99 ? -5.464 5.447 -2.246 1.00 96.44 99 LEU A N 1
ATOM 718 C CA . LEU A 1 99 ? -5.599 4.883 -0.908 1.00 96.44 99 LEU A CA 1
ATOM 719 C C . LEU A 1 99 ? -6.780 5.525 -0.164 1.00 96.44 99 LEU A C 1
ATOM 721 O O . LEU A 1 99 ? -7.143 6.673 -0.449 1.00 96.44 99 LEU A O 1
ATOM 725 N N . PRO A 1 100 ? -7.395 4.807 0.793 1.00 97.00 100 PRO A N 1
ATOM 726 C CA . PRO A 1 100 ? -8.444 5.373 1.629 1.00 97.00 100 PRO A CA 1
ATOM 727 C C . PRO A 1 100 ? -7.984 6.659 2.325 1.00 97.00 100 PRO A C 1
ATOM 729 O O . PRO A 1 100 ? -6.811 6.821 2.665 1.00 97.00 100 PRO A O 1
ATOM 732 N N . SER A 1 101 ? -8.920 7.578 2.564 1.00 93.81 101 SER A N 1
ATOM 733 C CA . SER A 1 101 ? -8.620 8.863 3.197 1.00 93.81 101 SER A CA 1
ATOM 734 C C . SER A 1 101 ? -7.901 8.678 4.534 1.00 93.81 101 SER A C 1
ATOM 736 O O . SER A 1 101 ? -8.358 7.909 5.377 1.00 93.81 101 SER A O 1
ATOM 738 N N . GLY A 1 102 ? -6.812 9.420 4.735 1.00 93.19 102 GLY A N 1
ATOM 739 C CA . GLY A 1 102 ? -6.022 9.366 5.965 1.00 93.19 102 GLY A CA 1
ATOM 740 C C . GLY A 1 102 ? -4.990 8.239 6.012 1.00 93.19 102 GLY A C 1
ATOM 741 O O . GLY A 1 102 ? -4.236 8.192 6.975 1.00 93.19 102 GLY A O 1
ATOM 742 N N . VAL A 1 103 ? -4.920 7.373 4.993 1.00 96.88 103 VAL A N 1
ATOM 743 C CA . VAL A 1 103 ? -3.870 6.354 4.864 1.00 96.88 103 VAL A CA 1
ATOM 744 C C . VAL A 1 103 ? -2.747 6.872 3.973 1.00 96.88 103 VAL A C 1
ATOM 746 O O . VAL A 1 103 ? -2.989 7.323 2.852 1.00 96.88 103 VAL A O 1
ATOM 749 N N . MET A 1 104 ? -1.512 6.760 4.451 1.00 96.62 104 MET A N 1
ATOM 750 C CA . MET A 1 104 ? -0.308 7.070 3.686 1.00 96.62 104 MET A CA 1
ATOM 751 C C . MET A 1 104 ? 0.563 5.823 3.581 1.00 96.62 104 MET A C 1
ATOM 753 O O . MET A 1 104 ? 0.873 5.206 4.595 1.00 96.62 104 MET A O 1
ATOM 757 N N . ALA A 1 105 ? 0.958 5.456 2.363 1.00 96.38 105 ALA A N 1
ATOM 758 C CA . ALA A 1 105 ? 1.942 4.406 2.135 1.00 96.38 105 ALA A CA 1
ATOM 759 C C . ALA A 1 105 ? 3.341 5.012 1.981 1.00 96.38 105 ALA A C 1
ATOM 761 O O . ALA A 1 105 ? 3.530 5.995 1.263 1.00 96.38 105 ALA A O 1
ATOM 762 N N . SER A 1 106 ? 4.328 4.390 2.613 1.00 94.56 106 SER A N 1
ATOM 763 C CA . SER A 1 106 ? 5.737 4.765 2.554 1.00 94.56 106 SER A CA 1
ATOM 764 C C . SER A 1 106 ? 6.601 3.524 2.325 1.00 94.56 106 SER A C 1
ATOM 766 O O . SER A 1 106 ? 6.310 2.445 2.834 1.00 94.56 106 SER A O 1
ATOM 768 N N . GLY A 1 107 ? 7.637 3.652 1.501 1.00 89.38 107 GLY A N 1
ATOM 769 C CA . GLY A 1 107 ? 8.506 2.542 1.114 1.00 89.38 107 GLY A CA 1
ATOM 770 C C . GLY A 1 107 ? 9.438 2.939 -0.027 1.00 89.38 107 GLY A C 1
ATOM 771 O O . GLY A 1 107 ? 9.291 4.019 -0.611 1.00 89.38 107 GLY A O 1
ATOM 772 N N . SER A 1 108 ? 10.403 2.077 -0.353 1.00 88.81 108 SER A N 1
ATOM 773 C CA . SER A 1 108 ? 11.242 2.294 -1.533 1.00 88.81 108 SER A CA 1
ATOM 774 C C . SER A 1 108 ? 10.429 2.125 -2.817 1.00 88.81 108 SER A C 1
ATOM 776 O O . SER A 1 108 ? 9.425 1.417 -2.866 1.00 88.81 108 SER A O 1
ATOM 778 N N . THR A 1 109 ? 10.834 2.828 -3.874 1.00 90.69 109 THR A N 1
ATOM 779 C CA . THR A 1 109 ? 10.218 2.655 -5.193 1.00 90.69 109 THR A CA 1
ATOM 780 C C . THR A 1 109 ? 10.601 1.289 -5.748 1.00 90.69 109 THR A C 1
ATOM 782 O O . THR A 1 109 ? 11.783 0.961 -5.825 1.00 90.69 109 THR A O 1
ATOM 785 N N . LEU A 1 110 ? 9.609 0.523 -6.191 1.00 91.12 110 LEU A N 1
ATOM 786 C CA . LEU A 1 110 ? 9.827 -0.817 -6.727 1.00 91.12 110 LEU A CA 1
ATOM 787 C C . LEU A 1 110 ? 9.807 -0.807 -8.252 1.00 91.12 110 LEU A C 1
ATOM 789 O O . LEU A 1 110 ? 9.020 -0.099 -8.876 1.00 91.12 110 LEU A O 1
ATOM 793 N N . TYR A 1 111 ? 10.642 -1.641 -8.856 1.00 91.50 111 TYR A N 1
ATOM 794 C CA . TYR A 1 111 ? 10.724 -1.836 -10.297 1.00 91.50 111 TYR A CA 1
ATOM 795 C C . TYR A 1 111 ? 10.370 -3.271 -10.653 1.00 91.50 111 TYR A C 1
ATOM 797 O O . TYR A 1 111 ? 10.836 -4.212 -10.021 1.00 91.50 111 TYR A O 1
ATOM 805 N N . ILE A 1 112 ? 9.580 -3.458 -11.702 1.00 91.31 112 ILE A N 1
ATOM 806 C CA . ILE A 1 112 ? 9.132 -4.773 -12.147 1.00 91.31 112 ILE A CA 1
ATOM 807 C C . ILE A 1 112 ? 9.637 -5.011 -13.563 1.00 91.31 112 ILE A C 1
ATOM 809 O O . ILE A 1 112 ? 9.283 -4.279 -14.490 1.00 91.31 112 ILE A O 1
ATOM 813 N N . ALA A 1 113 ? 10.472 -6.036 -13.737 1.00 88.75 113 ALA A N 1
ATOM 814 C CA . ALA A 1 113 ? 11.050 -6.338 -15.043 1.00 88.75 113 ALA A CA 1
ATOM 815 C C . ALA A 1 113 ? 10.021 -6.979 -15.992 1.00 88.75 113 ALA A C 1
ATOM 817 O O . ALA A 1 113 ? 9.243 -7.848 -15.571 1.00 88.75 113 ALA A O 1
ATOM 818 N N . PRO A 1 114 ? 10.053 -6.626 -17.289 1.00 87.56 114 PRO A N 1
ATOM 819 C CA . PRO A 1 114 ? 9.179 -7.216 -18.291 1.00 87.56 114 PRO A CA 1
ATOM 820 C C . PRO A 1 114 ? 9.443 -8.714 -18.471 1.00 87.56 114 PRO A C 1
ATOM 822 O O . PRO A 1 114 ? 10.532 -9.209 -18.169 1.00 87.56 114 PRO A O 1
ATOM 825 N N . LEU A 1 115 ? 8.435 -9.436 -18.974 1.00 80.44 115 LEU A N 1
ATOM 826 C CA . LEU A 1 115 ? 8.432 -10.883 -19.274 1.00 80.44 115 LEU A CA 1
ATOM 827 C C . LEU A 1 115 ? 8.575 -11.816 -18.057 1.00 80.44 115 LEU A C 1
ATOM 829 O O . LEU A 1 115 ? 7.952 -12.872 -18.022 1.00 80.44 115 LEU A O 1
ATOM 833 N N . ARG A 1 116 ? 9.355 -11.435 -17.041 1.00 78.12 116 ARG A N 1
ATOM 834 C CA . ARG A 1 116 ? 9.575 -12.216 -15.815 1.00 78.12 116 ARG A CA 1
ATOM 835 C C . ARG A 1 116 ? 8.698 -11.746 -14.653 1.00 78.12 116 ARG A C 1
ATOM 837 O O . ARG A 1 116 ? 8.348 -12.548 -13.793 1.00 78.12 116 ARG A O 1
ATOM 844 N N . GLY A 1 117 ? 8.328 -10.463 -14.617 1.00 76.19 117 GLY A N 1
ATOM 845 C CA . GLY A 1 117 ? 7.519 -9.882 -13.539 1.00 76.19 117 GLY A CA 1
ATOM 846 C C . GLY A 1 117 ? 8.194 -9.930 -12.165 1.00 76.19 117 GLY A C 1
ATOM 847 O O . GLY A 1 117 ? 7.502 -9.949 -11.150 1.00 76.19 117 GLY A O 1
ATOM 848 N N . LEU A 1 118 ? 9.526 -10.013 -12.142 1.00 81.12 118 LEU A N 1
ATOM 849 C CA . LEU A 1 118 ? 10.321 -9.985 -10.917 1.00 81.12 118 LEU A CA 1
ATOM 850 C C . LEU A 1 118 ? 10.424 -8.547 -10.408 1.00 81.12 118 LEU A C 1
ATOM 852 O O . LEU A 1 118 ? 10.549 -7.628 -11.219 1.00 81.12 118 LEU A O 1
ATOM 856 N N . VAL A 1 119 ? 10.384 -8.391 -9.089 1.00 80.62 119 VAL A N 1
ATOM 857 C CA . VAL A 1 119 ? 10.470 -7.110 -8.381 1.00 80.62 119 VAL A CA 1
ATOM 858 C C . VAL A 1 119 ? 11.928 -6.820 -8.002 1.00 80.62 119 VAL A C 1
ATOM 860 O O . VAL A 1 119 ? 12.641 -7.728 -7.571 1.00 80.62 119 VAL A O 1
ATOM 863 N N . PHE A 1 120 ? 12.357 -5.570 -8.172 1.00 82.31 120 PHE A N 1
ATOM 864 C CA . PHE A 1 120 ? 13.700 -5.054 -7.898 1.00 82.31 120 PHE A CA 1
ATOM 865 C C . PHE A 1 120 ? 13.626 -3.679 -7.229 1.00 82.31 120 PHE A C 1
ATOM 867 O O . PHE A 1 120 ? 12.687 -2.926 -7.475 1.00 82.31 120 PHE A O 1
ATOM 874 N N . ASP A 1 121 ? 14.650 -3.323 -6.464 1.00 76.38 121 ASP A N 1
ATOM 875 C CA . ASP A 1 121 ? 14.851 -1.981 -5.917 1.00 76.38 121 ASP A CA 1
ATOM 876 C C . ASP A 1 121 ? 16.119 -1.387 -6.535 1.00 76.38 121 ASP A C 1
ATOM 878 O O . ASP A 1 121 ? 17.097 -2.096 -6.772 1.00 76.38 121 ASP A O 1
ATOM 882 N N . ASN A 1 122 ? 16.060 -0.101 -6.874 1.00 64.12 122 ASN A N 1
ATOM 883 C CA . ASN A 1 122 ? 17.175 0.700 -7.377 1.00 64.12 122 ASN A CA 1
ATOM 884 C C . ASN A 1 122 ? 18.079 0.016 -8.435 1.00 64.12 122 ASN A C 1
ATOM 886 O O . ASN A 1 122 ? 19.298 0.170 -8.432 1.00 64.12 122 ASN A O 1
ATOM 890 N N . GLN A 1 123 ? 17.468 -0.738 -9.358 1.00 54.16 123 GLN A N 1
ATOM 891 C CA . GLN A 1 123 ? 18.105 -1.392 -10.514 1.00 54.16 123 GLN A CA 1
ATOM 892 C C . GLN A 1 123 ? 19.195 -2.444 -10.212 1.00 54.16 123 GLN A C 1
ATOM 894 O O . GLN A 1 123 ? 19.795 -2.970 -11.152 1.00 54.16 123 GLN A O 1
ATOM 899 N N . THR A 1 124 ? 19.431 -2.825 -8.954 1.00 55.19 124 THR A N 1
ATOM 900 C CA . THR A 1 124 ? 20.296 -3.965 -8.618 1.00 55.19 124 THR A CA 1
ATOM 901 C C . THR A 1 124 ? 19.481 -5.260 -8.564 1.00 55.19 124 THR A C 1
ATOM 903 O O . THR A 1 124 ? 18.383 -5.328 -8.011 1.00 55.19 124 THR A O 1
ATOM 906 N N . LEU A 1 125 ? 20.007 -6.319 -9.195 1.00 50.84 125 LEU A N 1
ATOM 907 C CA . LEU A 1 125 ? 19.453 -7.668 -9.089 1.00 50.84 125 LEU A CA 1
ATOM 908 C C . LEU A 1 125 ? 19.523 -8.087 -7.628 1.00 50.84 125 LEU A C 1
ATOM 910 O O . LEU A 1 125 ? 20.606 -8.306 -7.092 1.00 50.84 125 LEU A O 1
ATOM 914 N N . ILE A 1 126 ? 18.362 -8.194 -7.001 1.00 49.88 126 ILE A N 1
ATOM 915 C CA . ILE A 1 126 ? 18.306 -8.572 -5.608 1.00 49.88 126 ILE A CA 1
ATOM 916 C C . ILE A 1 126 ? 18.575 -10.077 -5.492 1.00 49.88 126 ILE A C 1
ATOM 918 O O . ILE A 1 126 ? 17.803 -10.906 -5.999 1.00 49.88 126 ILE A O 1
ATOM 922 N N . ASP A 1 127 ? 19.703 -10.428 -4.883 1.00 43.22 127 ASP A N 1
ATOM 923 C CA . ASP A 1 127 ? 20.041 -11.813 -4.572 1.00 43.22 127 ASP A CA 1
ATOM 924 C C . ASP A 1 127 ? 19.116 -12.342 -3.461 1.00 43.22 127 ASP A C 1
ATOM 926 O O . ASP A 1 127 ? 18.640 -11.563 -2.645 1.00 43.22 127 ASP A O 1
ATOM 930 N N . GLY A 1 128 ? 18.808 -13.643 -3.493 1.00 48.28 128 GLY A N 1
ATOM 931 C CA . GLY A 1 128 ? 18.088 -14.429 -2.469 1.00 48.28 128 GLY A CA 1
ATOM 932 C C . GLY A 1 128 ? 16.983 -13.768 -1.614 1.00 48.28 128 GLY A C 1
ATOM 933 O O . GLY A 1 128 ? 17.241 -12.898 -0.795 1.00 48.28 128 GLY A O 1
ATOM 934 N N . ALA A 1 129 ? 15.747 -14.281 -1.707 1.00 53.41 129 ALA A N 1
ATOM 935 C CA . ALA A 1 129 ? 14.666 -14.090 -0.717 1.00 53.41 129 ALA A CA 1
ATOM 936 C C . ALA A 1 129 ? 14.403 -12.651 -0.228 1.00 53.41 129 ALA A C 1
ATOM 938 O O . ALA A 1 129 ? 13.941 -12.461 0.889 1.00 53.41 129 ALA A O 1
ATOM 939 N N . SER A 1 130 ? 14.693 -11.634 -1.031 1.00 64.31 130 SER A N 1
ATOM 940 C CA . SER A 1 130 ? 14.555 -10.270 -0.541 1.00 64.31 130 SER A CA 1
ATOM 941 C C . SER A 1 130 ? 13.105 -9.817 -0.475 1.00 64.31 130 SER A C 1
ATOM 943 O O . SER A 1 130 ? 12.295 -10.074 -1.378 1.00 64.31 130 SER A O 1
ATOM 945 N N . PHE A 1 131 ? 12.822 -9.172 0.648 1.00 75.69 131 PHE A N 1
ATOM 946 C CA . PHE A 1 131 ? 11.537 -8.666 1.083 1.00 75.69 131 PHE A CA 1
ATOM 947 C C . PHE 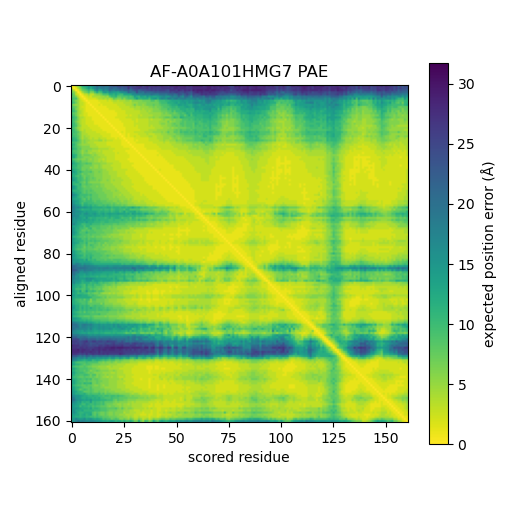A 1 131 ? 11.605 -7.140 1.061 1.00 75.69 131 PHE A C 1
ATOM 949 O O . PHE A 1 131 ? 12.575 -6.559 1.545 1.00 75.69 131 PHE A O 1
ATOM 956 N N . HIS A 1 132 ? 10.592 -6.504 0.485 1.00 86.25 132 HIS A N 1
ATOM 957 C CA . HIS A 1 132 ? 10.418 -5.059 0.532 1.00 86.25 132 HIS A CA 1
ATOM 958 C C . HIS A 1 132 ? 9.206 -4.734 1.369 1.00 86.25 132 HIS A C 1
ATOM 960 O O . HIS A 1 132 ? 8.099 -5.144 1.030 1.00 86.25 132 HIS A O 1
ATOM 966 N N . ASP A 1 133 ? 9.432 -3.980 2.429 1.00 91.38 133 ASP A N 1
ATOM 967 C CA . ASP A 1 133 ? 8.380 -3.558 3.331 1.00 91.38 133 ASP A CA 1
ATOM 968 C C . ASP A 1 133 ? 7.854 -2.189 2.903 1.00 91.38 133 ASP A C 1
ATOM 970 O O . ASP A 1 133 ? 8.603 -1.224 2.736 1.00 91.38 133 ASP A O 1
ATOM 974 N N . ILE A 1 134 ? 6.542 -2.130 2.699 1.00 94.00 134 ILE A N 1
ATOM 975 C CA . ILE A 1 134 ? 5.773 -0.910 2.499 1.00 94.00 134 ILE A CA 1
ATOM 976 C C . ILE A 1 134 ? 4.968 -0.689 3.768 1.00 94.00 134 ILE A C 1
ATOM 978 O O . ILE A 1 134 ? 4.095 -1.488 4.102 1.00 94.00 134 ILE A O 1
ATOM 982 N N . THR A 1 135 ? 5.230 0.406 4.462 1.00 96.56 135 THR A N 1
ATOM 983 C CA . THR A 1 135 ? 4.493 0.766 5.669 1.00 96.56 135 THR A CA 1
ATOM 984 C C . THR A 1 135 ? 3.311 1.642 5.286 1.00 96.56 135 THR A C 1
ATOM 986 O O . THR A 1 135 ? 3.486 2.696 4.674 1.00 96.56 135 THR A O 1
ATOM 989 N N . LEU A 1 136 ? 2.104 1.210 5.642 1.00 97.12 136 LEU A N 1
ATOM 990 C CA . LEU A 1 136 ? 0.903 2.032 5.583 1.00 97.12 136 LEU A CA 1
ATOM 991 C C . LEU A 1 136 ? 0.584 2.543 6.980 1.00 97.12 136 LEU A C 1
ATOM 993 O O . LEU A 1 136 ? 0.540 1.755 7.921 1.00 97.12 136 LEU A O 1
ATOM 997 N N . GLU A 1 137 ? 0.312 3.836 7.103 1.00 97.19 137 GLU A N 1
ATOM 998 C CA . GLU A 1 137 ? 0.046 4.482 8.389 1.00 97.19 137 GLU A CA 1
ATOM 999 C C . GLU A 1 137 ? -1.184 5.381 8.321 1.00 97.19 137 GLU A C 1
ATOM 1001 O O . GLU A 1 137 ? -1.486 5.975 7.281 1.00 97.19 137 GLU A O 1
ATOM 1006 N N . ASN A 1 138 ? -1.891 5.483 9.446 1.00 96.38 138 ASN A N 1
ATOM 1007 C CA . ASN A 1 138 ? -2.937 6.472 9.682 1.00 96.38 138 ASN A CA 1
ATOM 1008 C C . ASN A 1 138 ? -3.070 6.813 11.181 1.00 96.38 138 ASN A C 1
ATOM 1010 O O . ASN A 1 138 ? -2.231 6.446 12.003 1.00 9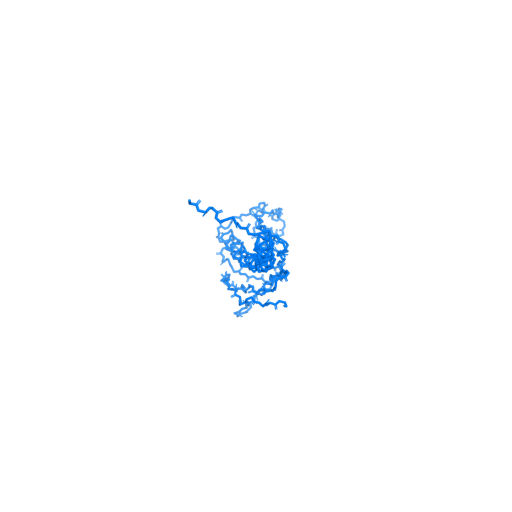6.38 138 ASN A O 1
ATOM 1014 N N . SER A 1 139 ? -4.150 7.510 11.549 1.00 94.38 139 SER A N 1
ATOM 1015 C CA . SER A 1 139 ? -4.476 7.886 12.933 1.00 94.38 139 SER A CA 1
ATOM 1016 C C . SER A 1 139 ? -4.623 6.703 13.896 1.00 94.38 139 SER A C 1
ATOM 1018 O O . SER A 1 139 ? -4.350 6.862 15.085 1.00 94.38 139 SER A O 1
ATOM 1020 N N . TYR A 1 140 ? -5.048 5.530 13.418 1.00 95.06 140 TYR A N 1
ATOM 1021 C CA . TYR A 1 140 ? -5.243 4.343 14.253 1.00 95.06 140 TYR A CA 1
ATOM 1022 C C . TYR A 1 140 ? -3.936 3.595 14.525 1.00 95.06 140 TYR A C 1
ATOM 1024 O O . TYR A 1 140 ? -3.734 3.096 15.635 1.00 95.06 140 TYR A O 1
ATOM 1032 N N . GLY A 1 141 ? -3.073 3.478 13.518 1.00 95.81 141 GLY A N 1
ATOM 1033 C CA . GLY A 1 141 ? -1.888 2.635 13.601 1.00 95.81 141 GLY A CA 1
ATOM 1034 C C . GLY A 1 141 ? -1.119 2.522 12.293 1.00 95.81 141 GLY A C 1
ATOM 1035 O O . GLY A 1 141 ? -1.351 3.273 11.343 1.00 95.81 141 GLY A O 1
ATOM 1036 N N . SER A 1 142 ? -0.251 1.517 12.239 1.00 96.44 142 SER A N 1
ATOM 1037 C CA . SER A 1 142 ? 0.528 1.148 11.065 1.00 96.44 142 SER A CA 1
ATOM 1038 C C . SER A 1 142 ? 0.385 -0.335 10.718 1.00 96.44 142 SER A C 1
ATOM 1040 O O . SER A 1 142 ? 0.101 -1.186 11.565 1.00 96.44 142 SER A O 1
ATOM 1042 N N . VAL A 1 143 ? 0.558 -0.659 9.440 1.00 97.06 143 VAL A N 1
ATOM 1043 C CA . VAL A 1 143 ? 0.627 -2.032 8.932 1.00 97.06 143 VAL A CA 1
ATOM 1044 C C . VAL A 1 143 ? 1.730 -2.133 7.890 1.00 97.06 143 VAL A C 1
ATOM 1046 O O . VAL A 1 143 ? 1.898 -1.235 7.067 1.00 97.06 143 VAL A O 1
ATOM 1049 N N . VAL A 1 144 ? 2.479 -3.231 7.918 1.00 96.06 144 VAL A N 1
ATOM 1050 C CA . VAL A 1 144 ? 3.549 -3.492 6.958 1.00 9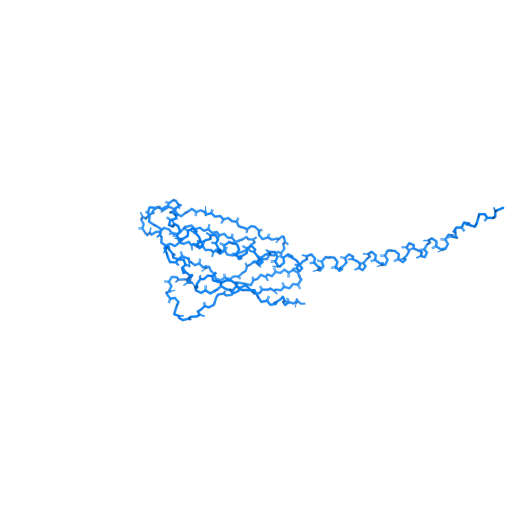6.06 144 VAL A CA 1
ATOM 1051 C C . VAL A 1 144 ? 3.043 -4.456 5.894 1.00 96.06 144 VAL A C 1
ATOM 1053 O O . VAL A 1 144 ? 2.532 -5.537 6.188 1.00 96.06 144 VAL A O 1
ATOM 1056 N N . VAL A 1 145 ? 3.181 -4.056 4.637 1.00 95.12 145 VAL A N 1
ATOM 1057 C CA . VAL A 1 145 ? 2.945 -4.894 3.468 1.00 95.12 145 VAL A CA 1
ATOM 1058 C C . VAL A 1 145 ? 4.292 -5.293 2.895 1.00 95.12 145 VAL A C 1
ATOM 1060 O O . VAL A 1 145 ? 5.024 -4.465 2.364 1.00 95.12 145 VAL A O 1
ATOM 1063 N N . THR A 1 146 ? 4.605 -6.575 2.986 1.00 92.50 146 THR A N 1
ATOM 1064 C CA . THR A 1 146 ? 5.852 -7.144 2.496 1.00 92.50 146 THR A CA 1
ATOM 1065 C C . THR A 1 146 ? 5.662 -7.692 1.087 1.00 92.50 146 THR A C 1
ATOM 1067 O O . THR A 1 146 ? 4.787 -8.521 0.830 1.00 92.50 146 THR A O 1
ATOM 1070 N N . VAL A 1 147 ? 6.516 -7.262 0.166 1.00 90.56 147 VAL A N 1
ATOM 1071 C CA . VAL A 1 147 ? 6.564 -7.718 -1.222 1.00 90.56 147 VAL A CA 1
ATOM 1072 C C . VAL A 1 147 ? 7.834 -8.529 -1.434 1.00 90.56 147 VAL A C 1
ATOM 1074 O O . VAL A 1 147 ? 8.946 -8.054 -1.224 1.00 90.56 147 VAL A O 1
ATOM 1077 N N . THR A 1 148 ? 7.683 -9.766 -1.892 1.00 89.06 148 THR A N 1
ATOM 1078 C CA . THR A 1 148 ? 8.822 -10.618 -2.259 1.00 89.06 148 THR A CA 1
ATOM 1079 C C . THR A 1 148 ? 9.328 -10.293 -3.665 1.00 89.06 148 THR A C 1
ATOM 1081 O O . THR A 1 148 ? 8.592 -9.778 -4.505 1.00 89.06 148 THR A O 1
ATOM 1084 N N . ARG A 1 149 ? 10.543 -10.736 -4.004 1.00 84.88 149 ARG A N 1
ATOM 1085 C CA . ARG A 1 149 ? 11.073 -10.689 -5.385 1.00 84.88 149 ARG A CA 1
ATOM 1086 C C . ARG A 1 149 ? 10.145 -11.309 -6.445 1.00 84.88 149 ARG A C 1
ATOM 1088 O O . ARG A 1 149 ? 10.135 -10.873 -7.595 1.00 84.88 149 ARG A O 1
ATOM 1095 N N . SER A 1 150 ? 9.373 -12.334 -6.082 1.00 85.56 150 SER A N 1
ATOM 1096 C CA . SER A 1 150 ? 8.389 -12.965 -6.982 1.00 85.56 150 SER A CA 1
ATOM 1097 C C . SER A 1 150 ? 7.116 -12.125 -7.181 1.00 85.56 150 SER A C 1
ATOM 1099 O O . SER A 1 150 ? 6.285 -12.449 -8.031 1.00 85.56 150 SER A O 1
ATOM 1101 N N . GLY A 1 151 ? 6.979 -11.058 -6.389 1.00 83.75 151 GLY A N 1
ATOM 1102 C CA . GLY A 1 151 ? 5.816 -10.194 -6.212 1.00 83.75 151 GLY A CA 1
ATOM 1103 C C . GLY A 1 151 ? 4.653 -10.834 -5.468 1.00 83.75 151 GLY A C 1
ATOM 1104 O O . GLY A 1 151 ? 3.550 -10.302 -5.505 1.00 83.75 151 GLY A O 1
AT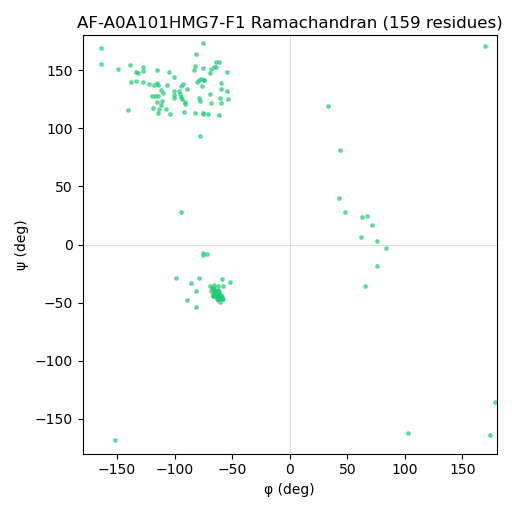OM 1105 N N . ALA A 1 152 ? 4.886 -11.939 -4.751 1.00 87.38 152 ALA A N 1
ATOM 1106 C CA . ALA A 1 152 ? 3.978 -12.323 -3.676 1.00 87.38 152 ALA A CA 1
ATOM 1107 C C . ALA A 1 152 ? 3.936 -11.198 -2.633 1.00 87.38 152 ALA A C 1
ATOM 1109 O O . ALA A 1 152 ? 4.990 -10.683 -2.250 1.00 87.38 152 ALA A O 1
ATOM 1110 N N . VAL A 1 153 ? 2.727 -10.842 -2.210 1.00 91.50 153 VAL A N 1
ATOM 1111 C CA . VAL A 1 153 ? 2.452 -9.754 -1.271 1.00 91.50 153 VAL A CA 1
ATOM 1112 C C . VAL A 1 153 ? 1.823 -10.350 -0.019 1.00 91.50 153 VAL A C 1
ATOM 1114 O O . VAL A 1 153 ? 0.844 -11.092 -0.114 1.00 91.50 153 VAL A O 1
ATOM 1117 N N . THR A 1 154 ? 2.376 -10.028 1.142 1.00 93.12 154 THR A N 1
ATOM 1118 C CA . THR A 1 154 ? 1.875 -10.449 2.454 1.00 93.12 154 THR A CA 1
ATOM 1119 C C . THR A 1 154 ? 1.696 -9.237 3.352 1.00 93.12 154 THR A C 1
ATOM 1121 O O . THR A 1 154 ? 2.426 -8.262 3.226 1.00 93.12 154 THR A O 1
ATOM 1124 N N . MET A 1 155 ? 0.736 -9.293 4.266 1.00 93.81 155 MET A N 1
ATOM 1125 C CA . MET A 1 155 ? 0.438 -8.205 5.197 1.00 93.81 155 MET A CA 1
ATOM 1126 C C . MET A 1 155 ? 0.748 -8.656 6.626 1.00 93.81 155 MET A C 1
ATOM 1128 O O . MET A 1 155 ? 0.408 -9.782 6.995 1.00 93.81 155 MET A O 1
ATOM 1132 N N . SER A 1 156 ? 1.376 -7.790 7.419 1.00 94.25 156 SER A N 1
ATOM 1133 C CA . SER A 1 156 ? 1.588 -7.997 8.850 1.00 94.25 156 SER A CA 1
ATOM 1134 C C . SER A 1 156 ? 0.307 -7.763 9.653 1.00 94.25 156 SER A C 1
ATOM 1136 O O . SER A 1 156 ? -0.705 -7.272 9.149 1.00 94.25 156 SER A O 1
ATOM 1138 N N . GLU A 1 157 ? 0.358 -8.053 10.951 1.00 93.44 157 GLU A N 1
ATOM 1139 C CA . GLU A 1 157 ? -0.659 -7.546 11.869 1.00 93.44 157 GLU A CA 1
ATOM 1140 C C . GLU A 1 157 ? -0.589 -6.015 11.973 1.00 93.44 157 GLU A C 1
ATOM 1142 O O . GLU A 1 157 ? 0.463 -5.404 11.759 1.00 93.44 157 GLU A O 1
ATOM 1147 N N . ILE A 1 158 ? -1.732 -5.398 12.283 1.00 94.50 158 ILE A N 1
ATOM 1148 C CA . ILE A 1 158 ? -1.834 -3.950 12.481 1.00 94.50 158 ILE A CA 1
ATOM 1149 C C . ILE A 1 158 ? -1.280 -3.615 13.863 1.00 94.50 158 ILE A C 1
ATOM 1151 O O . ILE A 1 158 ? -1.798 -4.099 14.872 1.00 94.50 158 ILE A O 1
ATOM 1155 N N . THR A 1 159 ? -0.288 -2.733 13.902 1.00 93.75 159 THR A N 1
ATOM 1156 C CA . THR A 1 159 ? 0.246 -2.169 15.140 1.00 93.75 159 THR A CA 1
ATOM 1157 C C . THR A 1 159 ? -0.512 -0.891 15.450 1.00 93.75 159 THR A C 1
ATOM 1159 O O . THR A 1 159 ? -0.556 0.024 14.635 1.00 93.75 159 THR A O 1
ATOM 1162 N N . LYS A 1 160 ? -1.163 -0.836 16.611 1.00 91.25 160 LYS A N 1
ATOM 1163 C CA . LYS A 1 160 ? -1.856 0.374 17.057 1.00 91.25 160 LYS A CA 1
ATOM 1164 C C . LYS A 1 160 ? -0.828 1.410 17.528 1.00 91.25 160 LYS A C 1
ATOM 1166 O O . LYS A 1 160 ? 0.151 1.017 18.161 1.00 91.25 160 LYS A O 1
ATOM 1171 N N . ASN A 1 161 ? -1.074 2.686 17.225 1.00 82.75 161 ASN A N 1
ATOM 1172 C CA . ASN A 1 161 ? -0.290 3.809 17.755 1.00 82.75 161 ASN A CA 1
ATOM 1173 C C . ASN A 1 161 ? -0.389 3.911 19.285 1.00 82.75 161 ASN A C 1
ATOM 1175 O O . ASN A 1 161 ? -1.456 3.543 19.841 1.00 82.75 161 ASN A O 1
#

Nearest PDB structures (foldseek):
  7cg0-assembly1_g  TM=3.446E-01  e=1.041E+00  Salmonella enterica subsp. enterica serovar Typhimurium str. LT2
  2bq8-assembly1_X  TM=6.321E-01  e=9.113E+00  Homo sapiens
  7azl-assembly1_D  TM=2.624E-01  e=1.536E+00  Escherichia coli 2-427-07_S4_C3
  7azl-assembly2_B  TM=2.409E-01  e=1.717E+00  Escherichia coli 2-427-07_S4_C3
  7azl-assembly2_C  TM=2.434E-01  e=2.145E+00  Escherichia coli 2-427-07_S4_C3